Protein AF-A0A2H0H8C7-F1 (afdb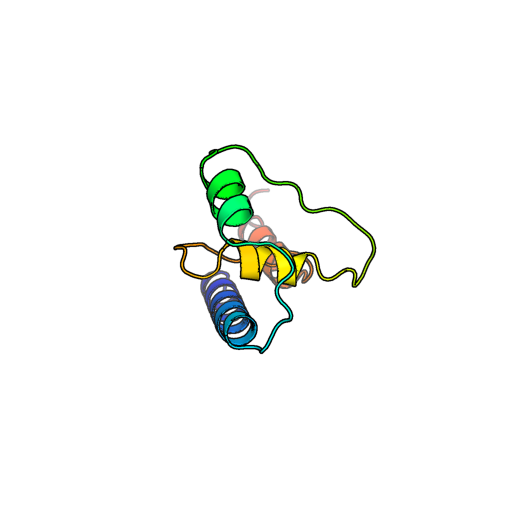_monomer_lite)

Secondary structure (DSSP, 8-state):
-HHHHHHHHHHHHHHHHTS-PPP-S-HHHHHHHHHS-S------STTS-HHHHHHHHHTTS-------SSHHHHHHHHHHTTT--

Sequence (85 aa):
MIRNILNQQKEERNVLLKQAYIPRIDDVAKADFLKTTLIKLITGPRRAGKSVLALQLLEGQNFAYLNFDDDLLYRAICSDYSFAV

Foldseek 3Di:
DLVVVQVVQVVVLVVLLPDDDDDDDDPVVLVVVVVDPDDDDQDDDPPPCSVVNVSNSQVVHDDGDDDPPDCPNVCVVVVVVPPPD

Radius of gyration: 15.7 Å; chains: 1; bounding box: 26×28×47 Å

pLDDT: mean 87.7, std 11.15, range [40.12, 95.5]

Structure (mmCIF, N/CA/C/O backbone):
data_AF-A0A2H0H8C7-F1
#
_entry.id   AF-A0A2H0H8C7-F1
#
loop_
_atom_site.group_PDB
_atom_site.id
_atom_site.type_symbol
_atom_site.label_atom_id
_atom_site.label_alt_id
_atom_site.label_comp_id
_atom_site.label_asym_id
_atom_site.label_entity_id
_atom_site.label_seq_id
_atom_site.pdbx_PDB_ins_code
_atom_site.Cartn_x
_atom_site.Cartn_y
_atom_site.Cartn_z
_atom_site.occupancy
_atom_site.B_iso_or_equiv
_atom_site.auth_seq_id
_atom_site.auth_comp_id
_atom_site.auth_asym_id
_atom_site.auth_atom_id
_atom_site.pdbx_PDB_model_num
ATOM 1 N N . MET A 1 1 ? 0.500 -3.222 -23.911 1.00 79.94 1 MET A N 1
ATOM 2 C CA . MET A 1 1 ? 1.598 -3.608 -22.998 1.00 79.94 1 MET A CA 1
ATOM 3 C C . MET A 1 1 ? 1.316 -3.165 -21.561 1.00 79.94 1 MET A C 1
ATOM 5 O O . MET A 1 1 ? 1.111 -4.031 -20.722 1.00 79.94 1 MET A O 1
ATOM 9 N N . ILE A 1 2 ? 1.163 -1.861 -21.293 1.00 86.44 2 ILE A N 1
ATOM 10 C CA . ILE A 1 2 ? 0.901 -1.305 -19.945 1.00 86.44 2 ILE A CA 1
ATOM 11 C C . ILE A 1 2 ? -0.322 -1.928 -19.250 1.00 86.44 2 ILE A C 1
ATOM 13 O O . ILE A 1 2 ? -0.239 -2.318 -18.091 1.00 86.44 2 ILE A O 1
ATOM 17 N N . ARG A 1 3 ? -1.447 -2.111 -19.958 1.00 88.69 3 ARG A N 1
ATOM 18 C CA . ARG A 1 3 ? -2.665 -2.715 -19.378 1.00 88.69 3 ARG A CA 1
ATOM 19 C C . ARG A 1 3 ? -2.429 -4.103 -18.767 1.00 88.69 3 ARG A C 1
ATOM 21 O O . ARG A 1 3 ? -3.027 -4.418 -17.744 1.00 88.69 3 ARG A O 1
ATOM 28 N N . ASN A 1 4 ? -1.551 -4.911 -19.363 1.00 91.06 4 ASN A N 1
ATOM 29 C CA . ASN A 1 4 ? -1.228 -6.239 -18.838 1.00 91.06 4 ASN A CA 1
ATOM 30 C C . ASN A 1 4 ? -0.412 -6.134 -17.547 1.00 91.06 4 ASN A C 1
ATOM 32 O O . ASN A 1 4 ? -0.690 -6.866 -16.605 1.00 91.06 4 ASN A O 1
ATOM 36 N N . ILE A 1 5 ? 0.519 -5.177 -17.483 1.00 90.19 5 ILE A N 1
ATOM 37 C CA . ILE A 1 5 ? 1.318 -4.883 -16.285 1.00 90.19 5 ILE A CA 1
ATOM 38 C C . ILE A 1 5 ? 0.406 -4.435 -15.142 1.00 90.19 5 ILE A C 1
ATOM 40 O O . ILE A 1 5 ? 0.485 -4.966 -14.041 1.00 90.19 5 ILE A O 1
ATOM 44 N N . LEU A 1 6 ? -0.519 -3.513 -15.418 1.00 91.94 6 LEU A N 1
ATOM 45 C CA . LEU A 1 6 ? -1.486 -3.042 -14.425 1.00 91.94 6 LEU A CA 1
ATOM 46 C C . LEU A 1 6 ? -2.391 -4.171 -13.921 1.00 91.94 6 LEU A C 1
ATOM 48 O O . LEU A 1 6 ? -2.651 -4.265 -12.724 1.00 91.94 6 LEU A O 1
ATOM 52 N N . ASN A 1 7 ? -2.851 -5.050 -14.815 1.00 94.19 7 ASN A N 1
ATOM 53 C CA . ASN A 1 7 ? -3.636 -6.220 -14.423 1.00 94.19 7 ASN A CA 1
ATOM 54 C C . ASN A 1 7 ? -2.812 -7.191 -13.565 1.00 94.19 7 ASN A C 1
ATOM 56 O O . ASN A 1 7 ? -3.311 -7.668 -12.553 1.00 94.19 7 ASN A O 1
ATOM 60 N N . GLN A 1 8 ? -1.552 -7.441 -13.922 1.00 93.75 8 GLN A N 1
ATOM 61 C CA . GLN A 1 8 ? -0.656 -8.289 -13.137 1.00 93.75 8 GLN A CA 1
ATOM 62 C C . GLN A 1 8 ? -0.437 -7.723 -11.729 1.00 93.75 8 GLN A C 1
ATOM 64 O O . GLN A 1 8 ? -0.615 -8.443 -10.751 1.00 93.75 8 GLN A O 1
ATOM 69 N N . GLN A 1 9 ? -0.130 -6.429 -11.614 1.00 93.81 9 GLN A N 1
ATOM 70 C CA . GLN A 1 9 ? 0.045 -5.765 -10.319 1.00 93.81 9 GLN A CA 1
ATOM 71 C C . GLN A 1 9 ? -1.259 -5.743 -9.507 1.00 93.81 9 GLN A C 1
ATOM 73 O O . GLN A 1 9 ? -1.244 -5.898 -8.287 1.00 93.81 9 GLN A O 1
ATOM 78 N N . LYS A 1 10 ? -2.417 -5.613 -10.166 1.00 94.50 10 LYS A N 1
ATOM 79 C CA . LYS A 1 10 ? -3.723 -5.745 -9.508 1.00 94.50 10 LYS A CA 1
ATOM 80 C C . LYS A 1 10 ? -3.927 -7.146 -8.926 1.00 94.50 10 LYS A C 1
ATOM 82 O O . LYS A 1 10 ? -4.410 -7.253 -7.799 1.00 94.50 10 LYS A O 1
ATOM 87 N N . GLU A 1 11 ? -3.577 -8.199 -9.662 1.00 95.38 11 GLU A N 1
ATOM 88 C CA . GLU A 1 11 ? -3.672 -9.570 -9.151 1.00 95.38 11 GLU A CA 1
ATOM 89 C C . GLU A 1 11 ? -2.683 -9.826 -8.013 1.00 95.38 11 GLU A C 1
ATOM 91 O O . GLU A 1 11 ? -3.072 -10.384 -6.988 1.00 95.38 11 GLU A O 1
ATOM 96 N N . GLU A 1 12 ? -1.450 -9.329 -8.122 1.00 94.56 12 GLU A N 1
ATOM 97 C CA . GLU A 1 12 ? -0.470 -9.366 -7.033 1.00 94.56 12 GLU A CA 1
ATOM 98 C C . GLU A 1 12 ? -1.026 -8.706 -5.764 1.00 94.56 12 GLU A C 1
ATOM 100 O O . GLU A 1 12 ? -1.040 -9.320 -4.697 1.00 94.56 12 GLU A O 1
ATOM 105 N N . ARG A 1 13 ? -1.591 -7.498 -5.884 1.00 94.94 13 ARG A N 1
ATOM 106 C CA . ARG A 1 13 ? -2.272 -6.806 -4.781 1.00 94.94 13 ARG A CA 1
ATOM 107 C C . ARG A 1 13 ? -3.356 -7.681 -4.161 1.00 94.94 13 ARG A C 1
ATOM 109 O O . ARG A 1 13 ? -3.432 -7.776 -2.938 1.00 94.94 13 ARG A O 1
ATOM 116 N N . ASN A 1 14 ? -4.207 -8.300 -4.981 1.00 94.56 14 ASN A N 1
ATOM 117 C CA . ASN A 1 14 ? -5.297 -9.150 -4.497 1.00 94.56 14 ASN A CA 1
ATOM 118 C C . ASN A 1 14 ? -4.771 -10.378 -3.736 1.00 94.56 14 ASN A C 1
ATOM 120 O O . ASN A 1 14 ? -5.394 -10.801 -2.765 1.00 94.56 14 ASN A O 1
ATOM 124 N N . VAL A 1 15 ? -3.649 -10.956 -4.174 1.00 95.19 15 VAL A N 1
ATOM 125 C CA . VAL A 1 15 ? -2.985 -12.068 -3.481 1.00 95.19 15 VAL A CA 1
ATOM 126 C C . VAL A 1 15 ? -2.406 -11.600 -2.150 1.00 95.19 15 VAL A C 1
ATOM 128 O O . VAL A 1 15 ? -2.635 -12.255 -1.136 1.00 95.19 15 VAL A O 1
ATOM 131 N N . LEU A 1 16 ? -1.713 -10.458 -2.129 1.00 93.94 16 LEU A N 1
ATOM 132 C CA . LEU A 1 16 ? -1.120 -9.904 -0.912 1.00 93.94 16 LEU A CA 1
ATOM 133 C C . LEU A 1 16 ? -2.189 -9.573 0.137 1.00 93.94 16 LEU A C 1
ATOM 135 O O . LEU A 1 16 ? -2.038 -9.962 1.287 1.00 93.94 16 LEU A O 1
ATOM 139 N N . LEU A 1 17 ? -3.313 -8.959 -0.253 1.00 93.44 17 LEU A N 1
ATOM 140 C CA . LEU A 1 17 ? -4.422 -8.663 0.668 1.00 93.44 17 LEU A CA 1
ATOM 141 C C . LEU A 1 17 ? -5.038 -9.909 1.328 1.00 93.44 17 LEU A C 1
ATOM 143 O O . LEU A 1 17 ? -5.638 -9.793 2.386 1.00 93.44 17 LEU A O 1
ATOM 147 N N . LYS A 1 18 ? -4.908 -11.097 0.726 1.00 93.19 18 LYS A N 1
ATOM 148 C CA . LYS A 1 18 ? -5.439 -12.349 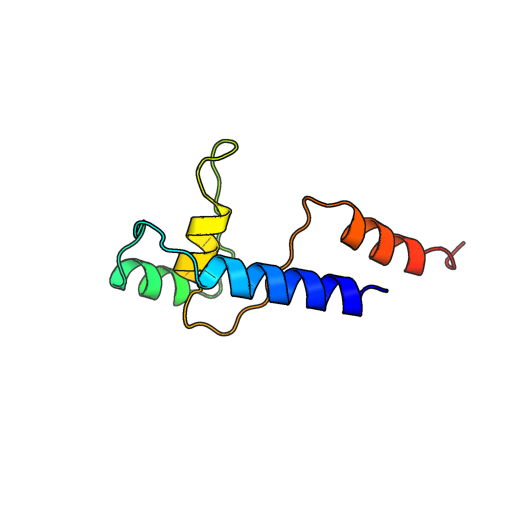1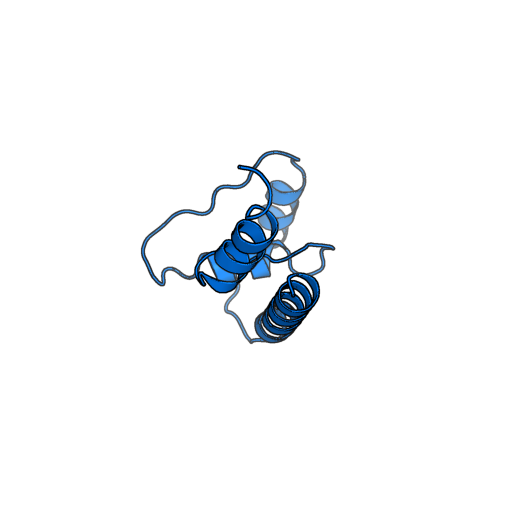.293 1.00 93.19 18 LYS A CA 1
ATOM 149 C C . LYS A 1 18 ? -4.489 -13.016 2.289 1.00 93.19 18 LYS A C 1
ATOM 151 O O . LYS A 1 18 ? -4.842 -14.045 2.863 1.00 93.19 18 LYS A O 1
ATOM 156 N N . GLN A 1 19 ? -3.271 -12.503 2.453 1.00 92.94 19 GLN A N 1
ATOM 157 C CA . GLN A 1 19 ? -2.293 -13.092 3.361 1.00 92.94 19 GLN A CA 1
ATOM 158 C C . GLN A 1 19 ? -2.626 -12.773 4.822 1.00 92.94 19 GLN A C 1
ATOM 160 O O . GLN A 1 19 ? -3.130 -11.702 5.150 1.00 92.94 19 GLN A O 1
ATOM 165 N N . ALA A 1 20 ? -2.289 -13.699 5.721 1.00 91.00 20 ALA A N 1
ATOM 166 C CA . ALA A 1 20 ? -2.417 -13.483 7.156 1.00 91.00 20 ALA A CA 1
ATOM 167 C C . ALA A 1 20 ? -1.282 -12.573 7.653 1.00 91.00 20 ALA A C 1
ATOM 169 O O . ALA A 1 20 ? -0.157 -13.025 7.879 1.00 91.00 20 ALA A O 1
ATOM 170 N N . TYR A 1 21 ? -1.573 -11.283 7.815 1.00 91.31 21 TYR A N 1
ATOM 171 C CA . TYR A 1 21 ? -0.638 -10.314 8.380 1.00 91.31 21 TYR A CA 1
ATOM 172 C C . TYR A 1 21 ? -0.929 -10.033 9.851 1.00 91.31 21 TYR A C 1
ATOM 174 O O . TYR A 1 21 ? -2.078 -9.985 10.281 1.00 91.31 21 TYR A O 1
ATOM 182 N N . ILE A 1 22 ? 0.129 -9.762 10.615 1.00 91.75 22 ILE A N 1
ATOM 183 C CA . ILE A 1 22 ? -0.001 -9.203 11.962 1.00 91.75 22 ILE A CA 1
ATOM 184 C C . ILE A 1 22 ? -0.464 -7.742 11.820 1.00 91.75 22 ILE A C 1
ATOM 186 O O . ILE A 1 22 ? 0.191 -6.989 11.086 1.00 91.75 22 ILE A O 1
ATOM 190 N N . PRO A 1 23 ? -1.556 -7.316 12.478 1.00 90.19 23 PRO A N 1
ATOM 191 C CA . PRO A 1 23 ? -1.998 -5.924 12.461 1.00 90.19 23 PRO A CA 1
ATOM 192 C C . PRO A 1 23 ? -0.913 -4.987 12.999 1.00 90.19 23 PRO A C 1
ATOM 194 O O . PRO A 1 23 ? -0.323 -5.241 14.049 1.00 90.19 23 PRO A O 1
ATOM 197 N N . ARG A 1 24 ? -0.628 -3.910 12.261 1.00 85.81 24 ARG A N 1
ATOM 198 C CA . ARG A 1 24 ? 0.403 -2.916 12.618 1.00 85.81 24 ARG A CA 1
ATOM 199 C C . ARG A 1 24 ? -0.155 -1.558 13.021 1.00 85.81 24 ARG A C 1
ATOM 201 O O . ARG A 1 24 ? 0.592 -0.728 13.528 1.00 85.81 24 ARG A O 1
ATOM 208 N N . ILE A 1 25 ? -1.432 -1.328 12.748 1.00 86.50 25 ILE A N 1
ATOM 209 C CA . ILE A 1 25 ? -2.148 -0.097 13.052 1.00 86.50 25 ILE A CA 1
ATOM 210 C C . ILE A 1 25 ? -3.541 -0.474 13.539 1.00 86.50 25 ILE A C 1
ATOM 212 O O . ILE A 1 25 ? -4.120 -1.438 13.038 1.00 86.50 25 ILE A O 1
ATOM 216 N N . ASP A 1 26 ? -4.048 0.250 14.529 1.00 89.25 26 ASP A N 1
ATOM 217 C CA . ASP A 1 26 ? -5.428 0.096 14.965 1.00 89.25 26 ASP A CA 1
ATOM 218 C C . ASP A 1 26 ? -6.403 0.755 13.970 1.00 89.25 26 ASP A C 1
ATOM 220 O O . ASP A 1 26 ? -6.035 1.627 13.173 1.00 89.25 26 ASP A O 1
ATOM 224 N N . ASP A 1 27 ? -7.664 0.327 14.009 1.00 88.31 27 ASP A N 1
ATOM 225 C CA . ASP A 1 27 ? -8.686 0.788 13.066 1.00 88.31 27 ASP A CA 1
ATOM 226 C C . ASP A 1 27 ? -9.017 2.282 13.216 1.00 88.31 27 ASP A C 1
ATOM 228 O O . ASP A 1 27 ? -9.369 2.937 12.230 1.00 88.31 27 ASP A O 1
ATOM 232 N N . VAL A 1 28 ? -8.872 2.845 14.422 1.00 91.38 28 VAL A N 1
ATOM 233 C CA . VAL A 1 28 ? -9.153 4.264 14.696 1.00 91.38 28 VAL A CA 1
ATOM 234 C C . VAL A 1 28 ? -8.090 5.135 14.034 1.00 91.38 28 VAL A C 1
ATOM 236 O O . VAL A 1 28 ? -8.418 6.029 13.252 1.00 91.38 28 VAL A O 1
ATOM 239 N N . ALA A 1 29 ? -6.816 4.817 14.254 1.00 88.94 29 ALA A N 1
ATOM 240 C CA . ALA A 1 29 ? -5.687 5.479 13.626 1.00 88.94 29 ALA A CA 1
ATOM 241 C C . ALA A 1 29 ? -5.742 5.333 12.100 1.00 88.94 29 ALA A C 1
ATOM 243 O O . ALA A 1 29 ? -5.546 6.315 11.383 1.00 88.94 29 ALA A O 1
ATOM 244 N N . LYS A 1 30 ? -6.074 4.140 11.581 1.00 91.38 30 LYS A N 1
ATOM 245 C CA . LYS A 1 30 ? -6.293 3.919 10.142 1.00 91.38 30 LYS A CA 1
ATOM 246 C C . LYS A 1 30 ? -7.348 4.877 9.583 1.00 91.38 30 LYS A C 1
ATOM 248 O O . LYS A 1 30 ? -7.088 5.537 8.575 1.00 91.38 30 LYS A O 1
ATOM 253 N N . ALA A 1 31 ? -8.506 4.987 10.234 1.00 91.31 31 ALA A N 1
ATOM 254 C CA . ALA A 1 31 ? -9.560 5.903 9.811 1.00 91.31 31 ALA A CA 1
ATOM 255 C C . ALA A 1 31 ? -9.086 7.365 9.838 1.00 91.31 31 ALA A C 1
ATOM 257 O O . ALA A 1 31 ? -9.304 8.096 8.872 1.00 91.31 31 ALA A O 1
ATOM 258 N N . ASP A 1 32 ? -8.389 7.781 10.894 1.00 91.62 32 ASP A N 1
ATOM 259 C CA . ASP A 1 32 ? -7.881 9.147 11.030 1.00 91.62 32 ASP A CA 1
ATOM 260 C C . ASP A 1 32 ? -6.842 9.507 9.959 1.00 91.62 32 ASP A C 1
ATOM 262 O O . ASP A 1 32 ? -6.927 10.581 9.356 1.00 91.62 32 ASP A O 1
ATOM 266 N N . PHE A 1 33 ? -5.920 8.597 9.627 1.00 90.19 33 PHE A N 1
ATOM 267 C CA . PHE A 1 33 ? -4.966 8.811 8.535 1.00 90.19 33 PHE A CA 1
ATOM 268 C C . PHE A 1 33 ? -5.657 8.965 7.175 1.00 90.19 33 PHE A C 1
ATOM 270 O O . PHE A 1 33 ? -5.245 9.800 6.359 1.00 90.19 33 PHE A O 1
ATOM 277 N N . LEU A 1 34 ? -6.704 8.174 6.924 1.00 91.62 34 LEU A N 1
ATOM 278 C CA . LEU A 1 34 ? -7.436 8.182 5.658 1.00 91.62 34 LEU A CA 1
ATOM 279 C C . LEU A 1 34 ? -8.413 9.357 5.507 1.00 91.62 34 LEU A C 1
ATOM 281 O O . LEU A 1 34 ? -8.760 9.684 4.375 1.00 91.62 34 LEU A O 1
ATOM 285 N N . LYS A 1 35 ? -8.817 10.031 6.595 1.00 94.44 35 LYS A N 1
ATOM 286 C CA . LYS A 1 35 ? -9.699 11.217 6.534 1.00 94.44 35 LYS A CA 1
ATOM 287 C C . LYS A 1 35 ? -9.104 12.374 5.732 1.00 94.44 35 LYS A C 1
ATOM 289 O O . LYS A 1 35 ? -9.839 13.170 5.156 1.00 94.44 35 LYS A O 1
ATOM 294 N N . THR A 1 36 ? -7.780 12.503 5.718 1.00 93.75 36 THR A N 1
ATOM 295 C CA . THR A 1 36 ? -7.100 13.596 5.010 1.00 93.75 36 THR A CA 1
ATOM 296 C C . THR A 1 36 ? -6.851 13.231 3.548 1.00 93.75 36 THR A C 1
ATOM 298 O O . THR A 1 36 ? -6.611 12.070 3.228 1.00 93.75 36 THR A O 1
ATOM 301 N N . THR A 1 37 ? -6.809 14.209 2.644 1.00 92.06 37 THR A N 1
ATOM 302 C CA . THR A 1 37 ? -6.419 14.003 1.231 1.00 92.06 37 THR A CA 1
ATOM 303 C C . THR A 1 37 ? -4.923 14.211 0.982 1.00 92.06 37 THR A C 1
ATOM 305 O O . THR A 1 37 ? -4.458 14.093 -0.148 1.00 92.06 37 THR A O 1
ATOM 308 N N . LEU A 1 38 ? -4.150 14.495 2.037 1.00 94.81 38 LEU A N 1
ATOM 309 C CA . LEU A 1 38 ? -2.710 14.727 1.946 1.00 94.81 38 LEU A CA 1
ATOM 310 C C . LEU A 1 38 ? -1.967 13.480 1.458 1.00 94.81 38 LEU A C 1
ATOM 312 O O . LEU A 1 38 ? -2.463 12.359 1.582 1.00 94.81 38 LEU A O 1
ATOM 316 N N . ILE A 1 39 ? -0.759 13.670 0.934 1.00 94.38 39 ILE A N 1
ATOM 317 C CA . ILE A 1 39 ? 0.131 12.565 0.565 1.00 94.38 39 ILE A CA 1
ATOM 318 C C . ILE A 1 39 ? 0.634 11.887 1.843 1.00 94.38 39 ILE A C 1
ATOM 320 O O . ILE A 1 39 ? 1.102 12.554 2.764 1.00 94.38 39 ILE A O 1
ATOM 324 N N . LYS A 1 40 ? 0.548 10.554 1.898 1.00 93.44 40 LYS A N 1
ATOM 325 C CA . LYS A 1 40 ? 1.065 9.751 3.016 1.00 93.44 40 LYS A CA 1
ATOM 326 C C . LYS A 1 40 ? 2.413 9.181 2.601 1.00 93.44 40 LYS A C 1
ATOM 328 O O . LYS A 1 40 ? 2.478 8.358 1.691 1.00 93.44 40 LYS A O 1
ATOM 333 N N . LEU A 1 41 ? 3.478 9.609 3.271 1.00 95.12 41 LEU A N 1
ATOM 334 C CA . LEU A 1 41 ? 4.819 9.074 3.061 1.00 95.12 41 LEU A CA 1
ATOM 335 C C . LEU A 1 41 ? 5.107 7.981 4.097 1.00 95.12 41 LEU A C 1
ATOM 337 O O . LEU A 1 41 ? 5.241 8.268 5.283 1.00 95.12 41 LEU A O 1
ATOM 341 N N . ILE A 1 42 ? 5.238 6.732 3.646 1.00 93.56 42 ILE A N 1
ATOM 342 C CA . ILE A 1 42 ? 5.655 5.605 4.491 1.00 93.56 42 ILE A CA 1
ATOM 343 C C . ILE A 1 42 ? 7.141 5.341 4.233 1.00 93.56 42 ILE A C 1
ATOM 345 O O . ILE A 1 42 ? 7.519 4.854 3.169 1.00 93.56 42 ILE A O 1
ATOM 349 N N . THR A 1 43 ? 7.992 5.647 5.213 1.00 95.38 43 THR A N 1
ATOM 350 C CA . THR A 1 43 ? 9.454 5.495 5.119 1.00 95.38 43 THR A CA 1
ATOM 351 C C . THR A 1 43 ? 9.995 4.442 6.094 1.00 95.38 43 THR A C 1
ATOM 353 O O . THR A 1 43 ? 9.272 3.935 6.948 1.00 95.38 43 THR A O 1
ATOM 356 N N . GLY A 1 44 ? 11.263 4.057 5.929 1.00 95.12 44 GLY A N 1
ATOM 357 C CA . GLY A 1 44 ? 11.971 3.116 6.800 1.00 95.12 44 GLY A CA 1
ATOM 358 C C . GLY A 1 44 ? 12.900 2.145 6.054 1.00 95.12 44 GLY A C 1
ATOM 359 O O . GLY A 1 44 ? 12.892 2.098 4.818 1.00 95.12 44 GLY A O 1
ATOM 360 N N . PRO A 1 45 ? 13.675 1.317 6.781 1.00 95.50 45 PRO A N 1
ATOM 361 C CA . PRO A 1 45 ? 14.674 0.409 6.206 1.00 95.50 45 PRO A CA 1
ATOM 362 C C . PRO A 1 45 ? 14.118 -0.618 5.202 1.00 95.50 45 PRO A C 1
ATOM 364 O O . PRO A 1 45 ? 12.913 -0.913 5.158 1.00 95.50 45 PRO A O 1
ATOM 367 N N . ARG A 1 46 ? 15.002 -1.207 4.380 1.00 91.19 46 ARG A N 1
ATOM 368 C CA . ARG A 1 46 ? 14.650 -2.329 3.486 1.00 91.19 46 ARG A CA 1
ATOM 369 C C . ARG A 1 46 ? 14.073 -3.479 4.325 1.00 91.19 46 ARG A C 1
ATOM 371 O O . ARG A 1 46 ? 14.603 -3.790 5.383 1.00 91.19 46 ARG A O 1
ATOM 378 N N . ARG A 1 47 ? 12.984 -4.101 3.853 1.00 89.62 47 ARG A N 1
ATOM 379 C CA . ARG A 1 47 ? 12.252 -5.194 4.539 1.00 89.62 47 ARG A CA 1
ATOM 380 C C . ARG A 1 47 ? 11.572 -4.829 5.870 1.00 89.62 47 ARG A C 1
ATOM 382 O O . ARG A 1 47 ? 11.082 -5.717 6.552 1.00 89.62 47 ARG A O 1
ATOM 389 N N . ALA A 1 48 ? 11.405 -3.545 6.190 1.00 93.25 48 ALA A N 1
ATOM 390 C CA . ALA A 1 48 ? 10.625 -3.119 7.359 1.00 93.25 48 ALA A CA 1
ATOM 391 C C . ALA A 1 48 ? 9.100 -3.359 7.240 1.00 93.25 48 ALA A C 1
ATOM 393 O O . ALA A 1 48 ? 8.368 -3.068 8.177 1.00 93.25 48 ALA A O 1
ATOM 394 N N . GLY A 1 49 ? 8.590 -3.876 6.113 1.00 92.50 49 GLY A N 1
ATOM 395 C CA . GLY A 1 49 ? 7.156 -4.149 5.910 1.00 92.50 49 GLY A CA 1
ATOM 396 C C . GLY A 1 49 ? 6.312 -2.924 5.532 1.00 92.50 49 GLY A C 1
ATOM 397 O O . GLY A 1 49 ? 5.124 -2.884 5.825 1.00 92.50 49 GLY A O 1
ATOM 398 N N . LYS A 1 50 ? 6.914 -1.925 4.878 1.00 94.31 50 LYS A N 1
ATOM 399 C CA . LYS A 1 50 ? 6.234 -0.692 4.437 1.00 94.31 50 LYS A CA 1
ATOM 400 C C . LYS A 1 50 ? 5.075 -0.959 3.470 1.00 94.31 50 LYS A C 1
ATOM 402 O O . LYS A 1 50 ? 3.985 -0.444 3.676 1.00 94.31 50 LYS A O 1
ATOM 407 N N . SER A 1 51 ? 5.297 -1.799 2.456 1.00 92.00 51 SER A N 1
ATOM 408 C CA . SER A 1 51 ? 4.258 -2.166 1.483 1.00 92.00 51 SER A CA 1
ATOM 409 C C . SER A 1 51 ? 3.110 -2.924 2.151 1.00 92.00 51 SER A C 1
ATOM 411 O O . SER A 1 51 ? 1.953 -2.661 1.855 1.00 92.00 51 SER A O 1
ATOM 413 N N . VAL A 1 52 ? 3.424 -3.795 3.119 1.00 93.38 52 VAL A N 1
ATOM 414 C CA . VAL A 1 52 ? 2.416 -4.501 3.927 1.00 93.38 52 VAL A CA 1
ATOM 415 C C . VAL A 1 52 ? 1.590 -3.510 4.748 1.00 93.38 52 VAL A C 1
ATOM 417 O O . VAL A 1 52 ? 0.368 -3.589 4.728 1.00 93.38 52 VAL A O 1
ATOM 420 N N . LEU A 1 53 ? 2.228 -2.529 5.398 1.00 94.25 53 LEU A N 1
ATOM 421 C CA . LEU A 1 53 ? 1.517 -1.473 6.125 1.00 94.25 53 LEU A CA 1
ATOM 422 C C . LEU A 1 53 ? 0.589 -0.669 5.200 1.00 94.25 53 LEU A C 1
ATOM 424 O O . LEU A 1 53 ? -0.549 -0.412 5.570 1.00 94.25 53 LEU A O 1
ATOM 428 N N . ALA A 1 54 ? 1.044 -0.299 3.998 1.00 94.50 54 ALA A N 1
ATOM 429 C CA . ALA A 1 54 ? 0.216 0.418 3.026 1.00 94.50 54 ALA A CA 1
ATOM 430 C C . ALA A 1 54 ? -1.012 -0.402 2.591 1.00 94.50 54 ALA A C 1
ATOM 432 O O . ALA A 1 54 ? -2.113 0.137 2.496 1.00 94.50 54 ALA A O 1
ATOM 433 N N . LEU A 1 55 ? -0.832 -1.709 2.368 1.00 94.44 55 LEU A N 1
ATOM 434 C CA . LEU A 1 55 ? -1.920 -2.625 2.030 1.00 94.44 55 LEU A CA 1
ATOM 435 C C . LEU A 1 55 ? -2.922 -2.765 3.179 1.00 94.44 55 LEU A C 1
ATOM 437 O O . LEU A 1 55 ? -4.115 -2.622 2.939 1.00 94.44 55 LEU A O 1
ATOM 441 N N . GLN A 1 56 ? -2.457 -2.960 4.417 1.00 92.94 56 GLN A N 1
ATOM 442 C CA . GLN A 1 56 ? -3.324 -3.015 5.603 1.00 92.94 56 GLN A CA 1
ATOM 443 C C . GLN A 1 56 ? -4.073 -1.691 5.827 1.00 92.94 56 GLN A C 1
ATOM 445 O O . GLN A 1 56 ? -5.263 -1.688 6.143 1.00 92.94 56 GLN A O 1
ATOM 450 N N . LEU A 1 57 ? -3.407 -0.551 5.610 1.00 94.06 57 LEU A N 1
ATOM 451 C CA . LEU A 1 57 ? -4.012 0.778 5.725 1.00 94.06 57 LEU A CA 1
ATOM 452 C C . LEU A 1 57 ? -5.120 0.996 4.686 1.00 94.06 57 LEU A C 1
ATOM 454 O O . LEU A 1 57 ? -6.093 1.673 4.982 1.00 94.06 57 LEU A O 1
ATOM 458 N N . LEU A 1 58 ? -4.997 0.427 3.487 1.00 93.56 58 LEU A N 1
ATOM 459 C CA . LEU A 1 58 ? -5.970 0.590 2.400 1.00 93.56 58 LEU A CA 1
ATOM 460 C C . LEU A 1 58 ? -6.920 -0.607 2.244 1.00 93.56 58 LEU A C 1
ATOM 462 O O . LEU A 1 58 ? -7.790 -0.599 1.375 1.00 93.56 58 LEU A O 1
ATOM 466 N N . GLU A 1 59 ? -6.789 -1.635 3.078 1.00 91.38 59 GLU A N 1
ATOM 467 C CA . GLU A 1 59 ? -7.686 -2.786 3.073 1.00 91.38 59 GLU A CA 1
ATOM 468 C C . GLU A 1 59 ? -9.134 -2.343 3.325 1.00 91.38 59 GLU A C 1
ATOM 470 O O . GLU A 1 59 ? -9.405 -1.550 4.234 1.00 91.38 59 GLU A O 1
ATOM 475 N N . GLY A 1 60 ? -10.056 -2.836 2.493 1.00 90.00 60 GLY A N 1
ATOM 476 C CA . GLY A 1 60 ? -11.462 -2.424 2.485 1.00 90.00 60 GLY A CA 1
ATOM 477 C C . GLY A 1 60 ? -11.743 -1.112 1.739 1.00 90.00 60 GLY A C 1
ATOM 478 O O . GLY A 1 60 ? -12.905 -0.745 1.595 1.00 90.00 60 GLY A O 1
ATOM 479 N N . GLN A 1 61 ? -10.717 -0.419 1.234 1.00 92.19 61 GLN A N 1
ATOM 480 C CA . GLN A 1 61 ? -10.862 0.805 0.443 1.00 92.19 61 GLN A CA 1
ATOM 481 C C . GLN A 1 61 ? -10.755 0.526 -1.059 1.00 92.19 61 GLN A C 1
ATOM 483 O O . GLN A 1 61 ? -10.140 -0.447 -1.501 1.00 92.19 61 GLN A O 1
ATOM 488 N N . ASN A 1 62 ? -11.318 1.421 -1.872 1.00 93.38 62 ASN A N 1
ATOM 489 C CA . ASN A 1 62 ? -11.098 1.399 -3.314 1.00 93.38 62 ASN A CA 1
ATOM 490 C C . ASN A 1 62 ? -9.781 2.114 -3.651 1.00 93.38 62 ASN A C 1
ATOM 492 O O . ASN A 1 62 ? -9.715 3.341 -3.620 1.00 93.38 62 ASN A O 1
ATOM 496 N N . PHE A 1 63 ? -8.735 1.349 -3.968 1.00 94.75 63 PHE A N 1
ATOM 497 C CA . PHE A 1 63 ? -7.420 1.890 -4.311 1.00 94.75 63 PHE A CA 1
ATOM 498 C C . PHE A 1 63 ? -6.754 1.135 -5.466 1.00 94.75 63 PHE A C 1
ATOM 500 O O . PHE A 1 63 ? -6.989 -0.063 -5.681 1.00 94.75 63 PHE A O 1
ATOM 507 N N . ALA A 1 64 ? -5.883 1.852 -6.179 1.00 93.69 64 ALA A N 1
ATOM 508 C CA . ALA A 1 64 ? -4.966 1.299 -7.165 1.00 93.69 64 ALA A CA 1
ATOM 509 C C . ALA A 1 64 ? -3.605 1.006 -6.521 1.00 93.69 64 ALA A C 1
ATOM 511 O O . ALA A 1 64 ? -3.122 1.774 -5.690 1.00 93.69 64 ALA A O 1
ATOM 512 N N . TYR A 1 65 ? -2.988 -0.100 -6.927 1.00 93.75 65 TYR A N 1
ATOM 513 C CA . TYR A 1 65 ? -1.643 -0.488 -6.519 1.00 93.75 65 TYR A CA 1
ATOM 514 C C . TYR A 1 65 ? -0.725 -0.414 -7.732 1.00 93.75 65 TYR A C 1
ATOM 516 O O . TYR A 1 65 ? -1.039 -0.997 -8.769 1.00 93.75 65 TYR A O 1
ATOM 524 N N . LEU A 1 66 ? 0.374 0.322 -7.583 1.00 92.06 66 LEU A N 1
ATOM 525 C CA . LEU A 1 66 ? 1.410 0.457 -8.594 1.00 92.06 66 LEU A CA 1
ATOM 526 C C . LEU A 1 66 ? 2.760 0.166 -7.948 1.00 92.06 66 LEU A C 1
ATOM 528 O O . LEU A 1 66 ? 3.162 0.862 -7.015 1.00 92.06 66 LEU A O 1
ATOM 532 N N . ASN A 1 67 ? 3.437 -0.867 -8.440 1.00 89.31 67 ASN A N 1
ATOM 533 C CA . ASN A 1 67 ? 4.803 -1.185 -8.052 1.00 89.31 67 ASN A CA 1
ATOM 534 C C . ASN A 1 67 ? 5.778 -0.600 -9.082 1.00 89.31 67 ASN A C 1
ATOM 536 O O . ASN A 1 67 ? 5.639 -0.854 -10.281 1.00 89.31 67 ASN A O 1
ATOM 540 N N . PHE A 1 68 ? 6.749 0.173 -8.594 1.00 86.19 68 PHE A N 1
ATOM 541 C CA . PHE A 1 68 ? 7.798 0.814 -9.391 1.00 86.19 68 PHE A CA 1
ATOM 542 C C . PHE A 1 68 ? 9.186 0.196 -9.165 1.00 86.19 68 PHE A C 1
ATOM 544 O O . PHE A 1 68 ? 10.147 0.676 -9.755 1.00 86.19 68 PHE A O 1
ATOM 551 N N . ASP A 1 69 ? 9.306 -0.840 -8.324 1.00 78.81 69 ASP A N 1
ATOM 552 C CA . ASP A 1 69 ? 10.587 -1.522 -8.094 1.00 78.81 69 ASP A CA 1
ATOM 553 C C . ASP A 1 69 ? 11.036 -2.319 -9.330 1.00 78.81 69 ASP A C 1
ATOM 555 O O . ASP A 1 69 ? 12.234 -2.443 -9.580 1.00 78.81 69 ASP A O 1
ATOM 559 N N . ASP A 1 70 ? 10.086 -2.840 -10.114 1.00 75.50 70 ASP A N 1
ATOM 560 C CA . ASP A 1 70 ? 10.382 -3.489 -11.388 1.00 75.50 70 ASP A CA 1
ATOM 561 C C . ASP A 1 70 ? 10.419 -2.465 -12.527 1.00 75.50 70 ASP A C 1
ATOM 563 O O . ASP A 1 70 ? 9.450 -1.743 -12.786 1.00 75.50 70 ASP A O 1
ATOM 567 N N . ASP A 1 71 ? 11.502 -2.504 -13.307 1.00 78.69 71 ASP A N 1
ATOM 568 C CA . ASP A 1 71 ? 11.681 -1.704 -14.525 1.00 78.69 71 ASP A CA 1
ATOM 569 C C . ASP A 1 71 ? 10.565 -1.914 -15.563 1.00 78.69 71 ASP A C 1
ATOM 571 O O . ASP A 1 7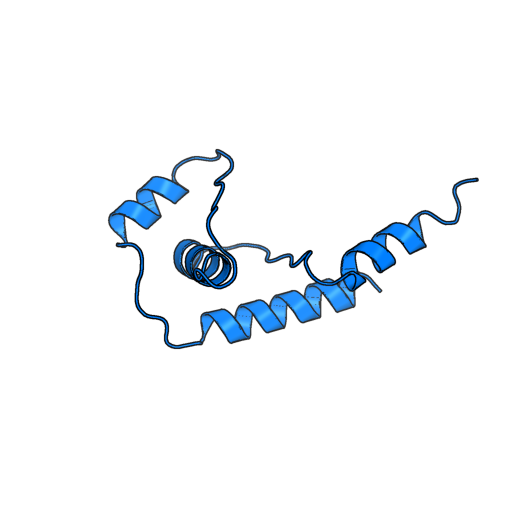1 ? 10.487 -1.175 -16.538 1.00 78.69 71 ASP A O 1
ATOM 575 N N . LEU A 1 72 ? 9.726 -2.942 -15.423 1.00 81.25 72 LEU A N 1
ATOM 576 C CA . LEU A 1 72 ? 8.724 -3.322 -16.416 1.00 81.25 72 LEU A CA 1
ATOM 577 C C . LEU A 1 72 ? 7.751 -2.173 -16.722 1.00 81.25 72 LEU A C 1
ATOM 579 O O . LEU A 1 72 ? 7.488 -1.883 -17.891 1.00 81.25 72 LEU A O 1
ATOM 583 N N . LEU A 1 73 ? 7.238 -1.507 -15.679 1.00 81.81 73 LEU A N 1
ATOM 584 C CA . LEU A 1 73 ? 6.315 -0.383 -15.841 1.00 81.81 73 LEU A CA 1
ATOM 585 C C . LEU A 1 73 ? 7.040 0.829 -16.436 1.00 81.81 73 LEU A C 1
ATOM 587 O O . LEU A 1 73 ? 6.529 1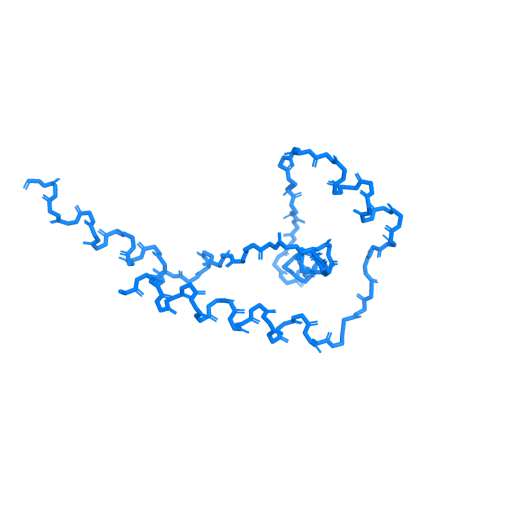.447 -17.365 1.00 81.81 73 LEU A O 1
ATOM 591 N N . TYR A 1 74 ? 8.254 1.115 -15.957 1.00 82.12 74 TYR A N 1
ATOM 592 C CA . TYR A 1 74 ? 9.097 2.189 -16.479 1.00 82.12 74 TYR A CA 1
ATOM 593 C C . TYR A 1 74 ? 9.414 1.994 -17.968 1.00 82.12 74 TYR A C 1
ATOM 595 O O . TYR A 1 74 ? 9.177 2.888 -18.774 1.00 82.12 74 TYR A O 1
ATOM 603 N N . ARG A 1 75 ? 9.861 0.797 -18.362 1.00 83.12 75 ARG A N 1
ATOM 604 C CA . ARG A 1 75 ? 10.185 0.444 -19.751 1.00 83.12 75 ARG A CA 1
ATOM 605 C C . ARG A 1 75 ? 8.973 0.540 -20.660 1.00 83.12 75 ARG A C 1
ATOM 607 O O . ARG A 1 75 ? 9.110 1.059 -21.758 1.00 83.12 75 ARG A O 1
ATOM 614 N N . ALA A 1 76 ? 7.812 0.063 -20.210 1.00 80.44 76 ALA A N 1
ATOM 615 C CA . ALA A 1 76 ? 6.583 0.145 -20.993 1.00 80.44 76 ALA A CA 1
ATOM 616 C C . ALA A 1 76 ? 6.128 1.596 -21.207 1.00 80.44 76 ALA A C 1
ATOM 618 O O . ALA A 1 76 ? 5.650 1.928 -22.285 1.00 80.44 76 ALA A O 1
ATOM 619 N N . ILE A 1 77 ? 6.304 2.460 -20.202 1.00 80.81 77 ILE A N 1
ATOM 620 C CA . ILE A 1 77 ? 6.027 3.894 -20.336 1.00 80.81 77 ILE A CA 1
ATOM 621 C C . ILE A 1 77 ? 7.037 4.524 -21.302 1.00 80.81 77 ILE A C 1
ATOM 623 O O . ILE A 1 77 ? 6.637 5.164 -22.264 1.00 80.81 77 ILE A O 1
ATOM 627 N N . CYS A 1 78 ? 8.339 4.307 -21.103 1.0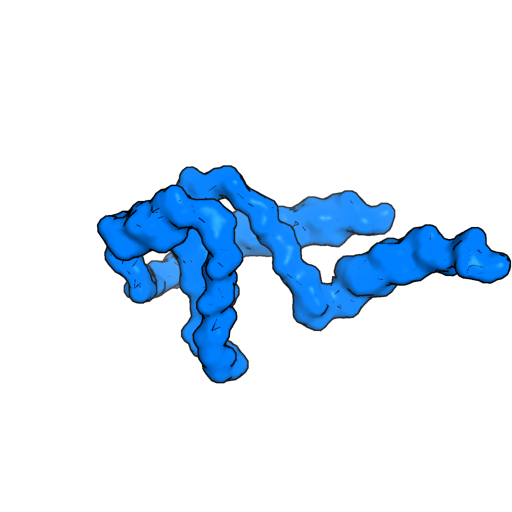0 79.25 78 CYS A N 1
ATOM 628 C CA . CYS A 1 78 ? 9.389 4.882 -21.947 1.00 79.25 78 CYS A CA 1
ATOM 629 C C . CYS A 1 78 ? 9.350 4.395 -23.401 1.00 79.25 78 CYS A C 1
ATOM 631 O O . CYS A 1 78 ? 9.667 5.175 -24.296 1.00 79.25 78 CYS A O 1
ATOM 633 N N . SER A 1 79 ? 8.950 3.146 -23.667 1.00 70.56 79 SER A N 1
ATOM 634 C CA . SER A 1 79 ? 8.810 2.652 -25.042 1.00 70.56 79 SER A CA 1
ATOM 635 C C . SER A 1 79 ? 7.746 3.417 -25.825 1.00 70.56 79 SER A C 1
ATOM 637 O O . SER A 1 79 ? 7.946 3.672 -27.009 1.00 70.56 79 SER A O 1
ATOM 639 N N . ASP A 1 80 ? 6.669 3.861 -25.172 1.00 60.62 80 ASP A N 1
ATOM 640 C CA . ASP A 1 80 ? 5.626 4.663 -25.823 1.00 60.62 80 ASP A CA 1
ATOM 641 C C . ASP A 1 80 ? 6.121 6.085 -26.189 1.00 60.62 80 ASP A C 1
ATOM 643 O O . ASP A 1 80 ? 5.562 6.719 -27.081 1.00 60.62 80 ASP A O 1
ATOM 647 N N . TYR A 1 81 ? 7.214 6.573 -25.580 1.00 58.78 81 TYR A N 1
ATOM 648 C CA . TYR A 1 81 ? 7.831 7.877 -25.886 1.00 58.78 81 TYR A CA 1
ATOM 649 C C . TYR A 1 81 ? 8.882 7.842 -27.010 1.00 58.78 81 TYR A C 1
ATOM 651 O O . TYR A 1 81 ? 9.418 8.886 -27.378 1.00 58.78 81 TYR A O 1
ATOM 659 N N . SER A 1 82 ? 9.171 6.678 -27.601 1.00 57.41 82 SER A N 1
ATOM 660 C CA . SER A 1 82 ? 10.219 6.537 -28.630 1.00 57.41 82 SER A CA 1
ATOM 661 C C . SER A 1 82 ? 9.857 7.067 -30.036 1.00 57.41 82 SER A C 1
ATOM 663 O O . SER A 1 82 ? 10.630 6.883 -30.970 1.00 57.41 82 SER A O 1
ATOM 665 N N . PHE A 1 83 ? 8.740 7.793 -30.184 1.00 50.22 83 PHE A N 1
ATOM 666 C CA . PHE A 1 83 ? 8.328 8.480 -31.424 1.00 50.22 83 PHE A CA 1
ATOM 667 C C . PHE A 1 83 ? 8.413 10.018 -31.368 1.00 50.22 83 PHE A C 1
ATOM 669 O O . PHE A 1 83 ? 7.899 10.692 -32.257 1.00 50.22 83 PHE A O 1
ATOM 676 N N . ALA A 1 84 ? 9.052 10.591 -30.346 1.00 47.59 84 ALA A N 1
ATOM 677 C CA . ALA A 1 84 ? 9.224 12.040 -30.219 1.00 47.59 84 ALA A CA 1
ATOM 678 C C . ALA A 1 84 ? 10.705 12.455 -30.283 1.00 47.59 84 ALA A C 1
ATOM 680 O O . ALA A 1 84 ? 11.230 13.013 -29.321 1.00 47.59 84 ALA A O 1
ATOM 681 N N . VAL A 1 85 ? 11.372 12.168 -31.406 1.00 40.12 85 VAL A N 1
ATOM 682 C CA . VAL A 1 85 ? 12.567 12.894 -31.882 1.00 40.12 85 VAL A CA 1
ATOM 683 C C . VAL A 1 85 ? 12.461 13.051 -33.391 1.00 40.12 85 VAL A C 1
ATOM 685 O O . VAL A 1 85 ? 12.200 12.023 -34.054 1.00 40.12 85 VAL A O 1
#